Protein AF-A0A2T3N144-F1 (afdb_monomer_lite)

Organism: NCBI:txid266810

Secondary structure (DSSP, 8-state):
-HHHHHHHHHHHHHHHHHHHHHHHHHGGGS-HHHHHHHHHHHHHHHHHHHHHHHHHHHHH--STTHHHHHHHHHHHHHHHHHHHHHHHHHHHHHHH----HHHH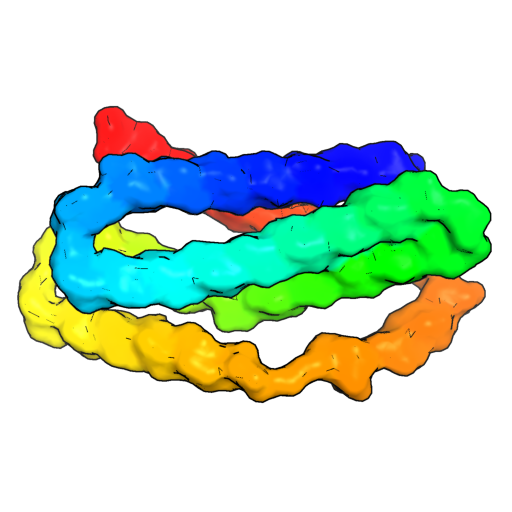HHHHHHHHHHHHHTTS--HHHHHHHHHHHHHHHHHHHHHHHHHHHHHHHHHHHHHHHHHHTT--

Sequence (168 aa):
MKDQLKEKIDLSREKIREVTNKIEDKSEEFSADTKKLWQQAKDRLSEINGKLGEASNHLASKKDDAALQAHLAAMEAHDKWQKISDSFDDFEKITHKKVREAKGELDHAALQSHLAKMNVEDFMEAKGNSIVHDFKVSQKKIENTTMASLKDMEDYFSKIAKKFSRDS

Radius of gyration: 17.42 Å; chains: 1; bounding box: 46×28×42 Å

Structure (mmCIF, N/CA/C/O backbone):
data_AF-A0A2T3N144-F1
#
_entry.id   AF-A0A2T3N144-F1
#
loop_
_atom_site.group_PDB
_atom_site.id
_atom_site.type_symbol
_atom_site.label_atom_id
_atom_site.label_alt_id
_atom_site.label_comp_id
_atom_site.label_asym_id
_atom_site.label_entity_id
_atom_site.label_seq_id
_atom_site.pdbx_PDB_ins_code
_atom_site.Cartn_x
_atom_site.Cartn_y
_atom_site.Cartn_z
_atom_site.occupancy
_atom_site.B_iso_or_equiv
_atom_site.auth_seq_id
_atom_site.auth_comp_id
_atom_site.auth_asym_id
_atom_site.auth_atom_id
_atom_site.pdbx_PDB_model_num
ATOM 1 N N . MET A 1 1 ? -6.409 4.894 21.321 1.00 67.56 1 MET A N 1
ATOM 2 C CA . MET A 1 1 ? -6.430 3.738 20.389 1.00 67.56 1 MET A CA 1
ATOM 3 C C . MET A 1 1 ? -6.872 4.140 18.992 1.00 67.56 1 MET A C 1
ATOM 5 O O . MET A 1 1 ? -6.065 3.988 18.089 1.00 67.56 1 MET A O 1
ATOM 9 N N . LYS A 1 2 ? -8.065 4.730 18.798 1.00 73.44 2 LYS A N 1
ATOM 10 C CA . LYS A 1 2 ? -8.428 5.340 17.501 1.00 73.44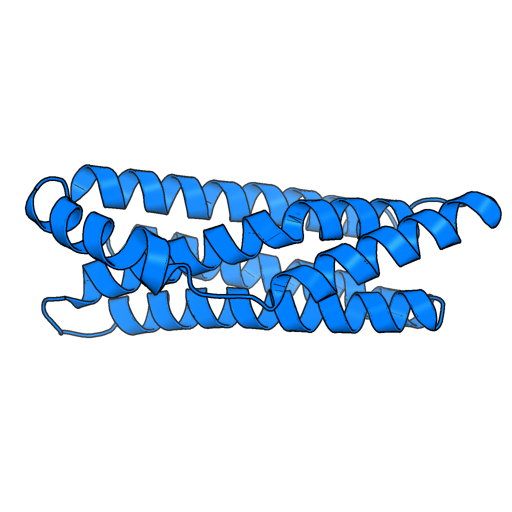 2 LYS A CA 1
ATOM 11 C C . LYS A 1 2 ? -7.377 6.346 17.018 1.00 73.44 2 LYS A C 1
ATOM 13 O O . LYS A 1 2 ? -6.996 6.295 15.857 1.00 73.44 2 LYS A O 1
ATOM 18 N N . ASP A 1 3 ? -6.846 7.164 17.927 1.00 81.19 3 ASP A N 1
ATOM 19 C CA . ASP A 1 3 ? -5.805 8.148 17.593 1.00 81.19 3 ASP A CA 1
ATOM 20 C C . ASP A 1 3 ? -4.479 7.496 17.187 1.00 81.19 3 ASP A C 1
ATOM 22 O O . ASP A 1 3 ? -3.865 7.930 16.225 1.00 81.19 3 ASP A O 1
ATOM 26 N N . GLN A 1 4 ? -4.082 6.402 17.845 1.00 82.19 4 GLN A N 1
ATOM 27 C CA . GLN A 1 4 ? -2.867 5.651 17.496 1.00 82.19 4 GLN A CA 1
ATOM 28 C C . GLN A 1 4 ? -3.000 4.949 16.141 1.00 82.19 4 GLN A C 1
ATOM 30 O O . GLN A 1 4 ? -2.065 4.949 15.347 1.00 82.19 4 GLN A O 1
ATOM 35 N N . LEU A 1 5 ? -4.165 4.357 15.862 1.00 81.69 5 LEU A N 1
ATOM 36 C CA . LEU A 1 5 ? -4.439 3.751 14.562 1.00 81.69 5 LEU A CA 1
ATOM 37 C C . LEU A 1 5 ? -4.441 4.816 13.461 1.00 81.69 5 LEU A C 1
ATOM 39 O O . LEU A 1 5 ? -3.831 4.617 12.416 1.00 81.69 5 LEU A O 1
ATOM 43 N N . LYS A 1 6 ? -5.085 5.961 13.716 1.00 87.25 6 LYS A N 1
ATOM 44 C CA . LYS A 1 6 ? -5.101 7.109 12.808 1.00 87.25 6 LYS A CA 1
ATOM 45 C C . LYS A 1 6 ? -3.687 7.617 12.528 1.00 87.25 6 LYS A C 1
ATOM 47 O O . LYS A 1 6 ? -3.325 7.754 11.369 1.00 87.25 6 LYS A O 1
ATOM 52 N N . GLU A 1 7 ? -2.882 7.818 13.566 1.00 88.75 7 GLU A N 1
ATOM 53 C CA . GLU A 1 7 ? -1.485 8.246 13.454 1.00 88.75 7 GLU A CA 1
ATOM 54 C C . GLU A 1 7 ? -0.665 7.269 12.601 1.00 88.75 7 GLU A C 1
ATOM 56 O O . GLU A 1 7 ? 0.033 7.688 11.682 1.00 88.75 7 GLU A O 1
ATOM 61 N N . LYS A 1 8 ? -0.796 5.956 12.833 1.00 85.81 8 LYS A N 1
ATOM 62 C CA . LYS A 1 8 ? -0.099 4.934 12.037 1.00 85.81 8 LYS A CA 1
ATOM 63 C C . LYS A 1 8 ? -0.560 4.874 10.584 1.00 85.81 8 LYS A C 1
ATOM 65 O O . LYS A 1 8 ? 0.270 4.685 9.693 1.00 85.81 8 LYS A O 1
ATOM 70 N N . ILE A 1 9 ? -1.856 5.046 10.338 1.00 87.19 9 ILE A N 1
ATOM 71 C CA . ILE A 1 9 ? -2.405 5.165 8.985 1.00 87.19 9 ILE A CA 1
ATOM 72 C C . ILE A 1 9 ? -1.808 6.395 8.298 1.00 87.19 9 ILE A C 1
ATOM 74 O O . ILE A 1 9 ? -1.260 6.273 7.205 1.00 87.19 9 ILE A O 1
ATOM 78 N N . ASP A 1 10 ? -1.872 7.561 8.937 1.00 89.12 10 ASP A N 1
ATOM 79 C CA . ASP A 1 10 ? -1.418 8.823 8.356 1.00 89.12 10 ASP A CA 1
ATOM 80 C C . ASP A 1 10 ? 0.097 8.793 8.079 1.00 89.12 10 ASP A C 1
ATOM 82 O O . ASP A 1 10 ? 0.520 9.156 6.979 1.00 89.12 10 ASP A O 1
ATOM 86 N N . LEU A 1 11 ? 0.892 8.236 8.998 1.00 88.12 11 LEU A N 1
ATOM 87 C CA . LEU A 1 11 ? 2.331 8.031 8.821 1.00 88.12 11 LEU A CA 1
ATOM 88 C C . LEU A 1 11 ? 2.648 7.073 7.664 1.00 88.12 11 LEU A C 1
ATOM 90 O O . LEU A 1 11 ? 3.512 7.362 6.838 1.00 88.12 11 LEU A O 1
ATOM 94 N N . SER A 1 12 ? 1.930 5.952 7.552 1.00 87.06 12 SER A N 1
ATOM 95 C CA . SER A 1 12 ? 2.118 5.004 6.441 1.00 87.06 12 SER A CA 1
ATOM 96 C C . SER A 1 12 ? 1.841 5.673 5.091 1.00 87.06 12 SER A C 1
ATOM 98 O O . SER A 1 12 ? 2.596 5.502 4.134 1.00 87.06 12 SER A O 1
ATOM 100 N N . ARG A 1 13 ? 0.790 6.499 5.018 1.00 91.69 13 ARG A N 1
ATOM 101 C CA . ARG A 1 13 ? 0.448 7.274 3.815 1.00 91.69 13 ARG A CA 1
ATOM 102 C C . ARG A 1 13 ? 1.499 8.322 3.482 1.00 91.69 13 ARG A C 1
ATOM 104 O O . ARG A 1 13 ? 1.818 8.515 2.312 1.00 91.69 13 ARG A O 1
ATOM 111 N N . GLU A 1 14 ? 2.015 9.022 4.486 1.00 90.31 14 GLU A N 1
ATOM 112 C CA . GLU A 1 14 ? 3.111 9.974 4.312 1.00 90.31 14 GLU A CA 1
ATOM 113 C C . GLU A 1 14 ? 4.346 9.281 3.731 1.00 90.31 14 GLU A C 1
ATOM 115 O O . GLU A 1 14 ? 4.896 9.750 2.737 1.00 90.31 14 GLU A O 1
ATOM 120 N N . LYS A 1 15 ? 4.718 8.112 4.263 1.00 86.56 15 LYS A N 1
ATOM 121 C CA . LYS A 1 15 ? 5.869 7.342 3.779 1.00 86.56 15 LYS A CA 1
ATOM 122 C C . LYS A 1 15 ? 5.695 6.830 2.350 1.00 86.56 15 LYS A C 1
ATOM 124 O O . LYS A 1 15 ? 6.644 6.906 1.572 1.00 86.56 15 LYS A O 1
ATOM 129 N N . ILE A 1 16 ? 4.494 6.388 1.969 1.00 88.12 16 ILE A N 1
ATOM 130 C CA . ILE A 1 16 ? 4.189 6.030 0.572 1.00 88.12 16 ILE A CA 1
ATOM 131 C C . ILE A 1 16 ? 4.401 7.235 -0.352 1.00 88.12 16 ILE A C 1
ATOM 133 O O . ILE A 1 16 ? 5.035 7.101 -1.399 1.00 88.12 16 ILE A O 1
ATOM 137 N N . ARG A 1 17 ? 3.907 8.421 0.032 1.00 90.50 17 ARG A N 1
ATOM 138 C CA . ARG A 1 17 ? 4.094 9.651 -0.758 1.00 90.50 17 ARG A CA 1
ATOM 139 C C . ARG A 1 17 ? 5.563 10.049 -0.847 1.00 90.50 17 ARG A C 1
ATOM 141 O O . ARG A 1 17 ? 6.023 10.386 -1.929 1.00 90.50 17 ARG A O 1
ATOM 148 N N . GLU A 1 18 ? 6.296 9.972 0.262 1.00 88.88 18 GLU A N 1
ATOM 149 C CA . GLU A 1 18 ? 7.730 10.268 0.308 1.00 88.88 18 GLU A CA 1
ATOM 150 C C . GLU A 1 18 ? 8.511 9.374 -0.665 1.00 88.88 18 GLU A C 1
ATOM 152 O O . GLU A 1 18 ? 9.288 9.880 -1.472 1.00 88.88 18 GLU A O 1
ATOM 157 N N . VAL A 1 19 ? 8.283 8.057 -0.628 1.00 85.12 19 VAL A N 1
ATOM 158 C CA . VAL A 1 19 ? 8.924 7.106 -1.551 1.00 85.12 19 VAL A CA 1
ATOM 159 C C . VAL A 1 19 ? 8.521 7.386 -2.998 1.00 85.12 19 VAL A C 1
ATOM 161 O O . VAL A 1 19 ? 9.387 7.418 -3.868 1.00 85.12 19 VAL A O 1
ATOM 164 N N . THR A 1 20 ? 7.232 7.630 -3.249 1.00 87.75 20 THR A N 1
ATOM 165 C CA . THR A 1 20 ? 6.724 7.910 -4.600 1.00 87.75 20 THR A CA 1
ATOM 166 C C . THR A 1 20 ? 7.391 9.141 -5.197 1.00 87.75 20 THR A C 1
ATOM 168 O O . THR A 1 20 ? 7.894 9.072 -6.312 1.00 87.75 20 THR A O 1
ATOM 171 N N . ASN A 1 21 ? 7.459 10.237 -4.442 1.00 87.69 21 ASN A N 1
ATOM 172 C CA . ASN A 1 21 ? 8.079 11.474 -4.908 1.00 87.69 21 ASN A CA 1
ATOM 173 C C . ASN A 1 21 ? 9.579 11.286 -5.163 1.00 87.69 21 ASN A C 1
ATOM 175 O O . ASN A 1 21 ? 10.061 11.661 -6.221 1.00 87.69 21 ASN A O 1
ATOM 179 N N . LYS A 1 22 ? 10.306 10.618 -4.255 1.00 85.25 22 LYS A N 1
ATOM 180 C CA . LYS A 1 22 ? 11.749 10.375 -4.431 1.00 85.25 22 LYS A CA 1
ATOM 181 C C . LYS A 1 22 ? 12.081 9.551 -5.672 1.00 85.25 22 LYS A C 1
ATOM 183 O O . LYS A 1 22 ? 13.138 9.749 -6.265 1.00 85.25 22 LYS A O 1
ATOM 188 N N . ILE A 1 23 ? 11.232 8.588 -6.024 1.00 84.75 23 ILE A N 1
ATOM 189 C CA . ILE A 1 23 ? 11.423 7.789 -7.238 1.00 84.75 23 ILE A CA 1
ATOM 190 C C . ILE A 1 23 ? 11.017 8.601 -8.471 1.00 84.75 23 ILE A C 1
ATOM 192 O O . ILE A 1 23 ? 11.717 8.540 -9.477 1.00 84.75 23 ILE A O 1
ATOM 196 N N . GLU A 1 24 ? 9.944 9.394 -8.388 1.00 86.38 24 GLU A N 1
ATOM 197 C CA . GLU A 1 24 ? 9.517 10.292 -9.467 1.00 86.38 24 GLU A CA 1
ATOM 198 C C . GLU A 1 24 ? 10.607 11.310 -9.827 1.00 86.38 24 GLU A C 1
ATOM 200 O O . GLU A 1 24 ? 10.901 11.483 -11.007 1.00 86.38 24 GLU A O 1
ATOM 205 N N . ASP A 1 25 ? 11.268 11.900 -8.828 1.00 85.19 25 ASP A N 1
ATOM 206 C CA . ASP A 1 25 ? 12.361 12.862 -9.020 1.00 85.19 25 ASP A CA 1
ATOM 207 C C . ASP A 1 25 ? 13.534 12.257 -9.812 1.00 85.19 25 ASP A C 1
ATOM 209 O O . ASP A 1 25 ? 14.216 12.956 -10.555 1.00 85.19 25 ASP A O 1
ATOM 213 N N . LYS A 1 26 ? 13.758 10.942 -9.687 1.00 80.44 26 LYS A N 1
ATOM 214 C CA . LYS A 1 26 ? 14.789 10.200 -10.436 1.00 80.44 26 LYS A CA 1
ATOM 215 C C . LYS A 1 26 ? 14.248 9.536 -11.702 1.00 80.44 26 LYS A C 1
ATOM 217 O O . LYS A 1 26 ? 15.012 8.963 -12.478 1.00 80.44 26 LYS A O 1
ATOM 222 N N . SER A 1 27 ? 12.936 9.598 -11.927 1.00 82.19 27 SER A N 1
ATOM 223 C CA . SER A 1 27 ? 12.283 8.845 -12.996 1.00 82.19 27 SER A CA 1
ATOM 224 C C . SER A 1 27 ? 12.655 9.345 -14.384 1.00 82.19 27 SER A C 1
ATOM 226 O O . SER A 1 27 ? 12.575 8.581 -15.342 1.00 82.19 27 SER A O 1
ATOM 228 N N . GLU A 1 28 ? 13.113 10.590 -14.516 1.00 79.69 28 GLU A N 1
ATOM 229 C CA . GLU A 1 28 ? 13.563 11.146 -15.793 1.00 79.69 28 GLU A CA 1
ATOM 230 C C . GLU A 1 28 ? 14.756 10.373 -16.374 1.00 79.69 28 GLU A C 1
ATOM 232 O O . GLU A 1 28 ? 14.793 10.144 -17.588 1.00 79.69 28 GLU A O 1
ATOM 237 N N . GLU A 1 29 ? 15.650 9.885 -15.509 1.00 81.31 29 GLU A N 1
ATOM 238 C CA . GLU A 1 29 ? 16.856 9.118 -15.854 1.00 81.31 29 GLU A CA 1
ATOM 239 C C . GLU A 1 29 ? 16.559 7.655 -16.222 1.00 81.31 29 GLU A C 1
ATOM 241 O O . GLU A 1 29 ? 17.424 6.937 -16.728 1.00 81.31 29 GLU A O 1
ATOM 246 N N . PHE A 1 30 ? 15.333 7.188 -15.983 1.00 82.50 30 PHE A N 1
ATOM 247 C CA . PHE A 1 30 ? 14.951 5.806 -16.239 1.00 82.50 30 PHE A CA 1
ATOM 248 C C . PHE A 1 30 ? 14.793 5.513 -17.735 1.00 82.50 30 PHE A C 1
ATOM 250 O O . PHE A 1 30 ? 14.323 6.342 -18.526 1.00 82.50 30 PHE A O 1
ATOM 257 N N . SER A 1 31 ? 15.110 4.269 -18.107 1.00 83.62 31 SER A N 1
ATOM 258 C CA . SER A 1 31 ? 14.778 3.724 -19.426 1.00 83.62 31 SER A CA 1
ATOM 259 C C . SER A 1 31 ? 13.259 3.743 -19.657 1.00 83.62 31 SER A C 1
ATOM 261 O O . SER A 1 31 ? 12.476 3.770 -18.704 1.00 83.62 31 SER A O 1
ATOM 263 N N . ALA A 1 32 ? 12.813 3.700 -20.915 1.00 80.88 32 ALA A N 1
ATOM 264 C CA . ALA A 1 32 ? 11.383 3.675 -21.238 1.00 80.88 32 ALA A CA 1
ATOM 265 C C . ALA A 1 32 ? 10.646 2.498 -20.567 1.00 80.88 32 ALA A C 1
ATOM 267 O O . ALA A 1 32 ? 9.544 2.671 -20.040 1.00 80.88 32 ALA A O 1
ATOM 268 N N . ASP A 1 33 ? 11.281 1.327 -20.513 1.00 76.31 33 ASP A N 1
ATOM 269 C CA . ASP A 1 33 ? 10.712 0.143 -19.871 1.00 76.31 33 ASP A CA 1
ATOM 270 C C . ASP A 1 33 ? 10.654 0.300 -18.349 1.00 76.31 33 ASP A C 1
ATOM 272 O O . ASP A 1 33 ? 9.646 -0.029 -17.725 1.00 76.31 33 ASP A O 1
ATOM 276 N N . THR A 1 34 ? 11.691 0.886 -17.743 1.00 79.81 34 THR A N 1
ATOM 277 C CA . THR A 1 34 ? 11.717 1.166 -16.300 1.00 79.81 34 THR A CA 1
ATOM 278 C C . THR A 1 34 ? 10.676 2.227 -15.925 1.00 79.81 34 THR A C 1
ATOM 280 O O . THR A 1 34 ? 10.015 2.085 -14.900 1.00 79.81 34 THR A O 1
ATOM 283 N N . LYS A 1 35 ? 10.442 3.242 -16.772 1.00 83.94 35 LYS A N 1
ATOM 284 C CA . LYS A 1 35 ? 9.357 4.231 -16.597 1.00 83.94 35 LYS A CA 1
ATOM 285 C C . LYS A 1 35 ? 7.980 3.575 -16.620 1.00 83.94 35 LYS A C 1
ATOM 287 O O . LYS A 1 35 ? 7.127 3.899 -15.799 1.00 83.94 35 LYS A O 1
ATOM 292 N N . LYS A 1 36 ? 7.760 2.621 -17.528 1.00 82.75 36 LYS A N 1
ATOM 293 C CA . LYS A 1 36 ? 6.501 1.868 -17.604 1.00 82.75 36 LYS A CA 1
ATOM 294 C C . LYS A 1 36 ? 6.278 0.999 -16.363 1.00 82.75 36 LYS A C 1
ATOM 296 O O . LYS A 1 36 ? 5.172 0.985 -15.827 1.00 82.75 36 LYS A O 1
ATOM 301 N N . LEU A 1 37 ? 7.319 0.313 -15.894 1.00 80.00 37 LEU A N 1
ATOM 302 C CA . LEU A 1 37 ? 7.281 -0.460 -14.649 1.00 80.00 37 LEU A CA 1
ATOM 303 C C . LEU A 1 37 ? 7.019 0.437 -13.439 1.00 80.00 37 LEU A C 1
ATOM 305 O O . LEU A 1 37 ? 6.191 0.105 -12.592 1.00 80.00 37 LEU A O 1
ATOM 309 N N . TRP A 1 38 ? 7.668 1.601 -13.395 1.00 86.19 38 TRP A N 1
ATOM 310 C CA . TRP A 1 38 ? 7.436 2.596 -12.359 1.00 86.19 38 TRP A CA 1
ATOM 311 C C . TRP A 1 38 ? 5.984 3.070 -12.345 1.00 86.19 38 TRP A C 1
ATOM 313 O O . TRP A 1 38 ? 5.362 3.079 -11.288 1.00 86.19 38 TRP A O 1
ATOM 323 N N . GLN A 1 39 ? 5.405 3.384 -13.507 1.00 86.06 39 GLN A N 1
ATOM 324 C CA . GLN A 1 39 ? 4.007 3.800 -13.589 1.00 86.06 39 GLN A CA 1
ATOM 325 C C . GLN A 1 39 ? 3.058 2.720 -13.046 1.00 86.06 39 GLN A C 1
ATOM 327 O O . GLN A 1 39 ? 2.158 3.028 -12.270 1.00 86.06 39 GLN A O 1
ATOM 332 N N . GLN A 1 40 ? 3.304 1.448 -13.372 1.00 83.12 40 GLN A N 1
ATOM 333 C CA . GLN A 1 40 ? 2.524 0.333 -12.825 1.00 83.12 40 GLN A CA 1
ATOM 334 C C . GLN A 1 40 ? 2.673 0.218 -11.303 1.00 83.12 40 GLN A C 1
ATOM 336 O O . GLN A 1 40 ? 1.680 0.044 -10.598 1.00 83.12 40 GLN A O 1
ATOM 341 N N . ALA A 1 41 ? 3.893 0.338 -10.777 1.00 84.12 41 ALA A N 1
ATOM 342 C CA . ALA A 1 41 ? 4.143 0.312 -9.338 1.00 84.12 41 ALA A CA 1
ATOM 343 C C . ALA A 1 41 ? 3.473 1.499 -8.618 1.00 84.12 41 ALA A C 1
ATOM 345 O O . ALA A 1 41 ? 2.863 1.323 -7.562 1.00 84.12 41 ALA A O 1
ATOM 346 N N . LYS A 1 42 ? 3.525 2.694 -9.215 1.00 87.12 42 LYS A N 1
ATOM 347 C CA . LYS A 1 42 ? 2.886 3.924 -8.729 1.00 87.12 42 LYS A CA 1
ATOM 348 C C . LYS A 1 42 ? 1.370 3.783 -8.644 1.00 87.12 42 LYS A C 1
ATOM 350 O O . LYS A 1 42 ? 0.787 4.162 -7.627 1.00 87.12 42 LYS A O 1
ATOM 355 N N . ASP A 1 43 ? 0.739 3.185 -9.651 1.00 87.31 43 ASP A N 1
ATOM 356 C CA . ASP A 1 43 ? -0.701 2.918 -9.635 1.00 87.31 43 ASP A CA 1
ATOM 357 C C . ASP A 1 43 ? -1.076 2.003 -8.452 1.00 87.31 43 ASP A C 1
ATOM 359 O O . ASP A 1 43 ? -2.018 2.294 -7.712 1.00 87.31 43 ASP A O 1
ATOM 363 N N . ARG A 1 44 ? -0.276 0.962 -8.173 1.00 84.31 44 ARG A N 1
ATOM 364 C CA . ARG A 1 44 ? -0.491 0.079 -7.007 1.00 84.31 44 ARG A CA 1
ATOM 365 C C . ARG A 1 44 ? -0.274 0.779 -5.670 1.00 84.31 44 ARG A C 1
ATOM 367 O O . ARG A 1 44 ? -1.060 0.589 -4.743 1.00 84.31 44 ARG A O 1
ATOM 374 N N . LEU A 1 45 ? 0.766 1.603 -5.555 1.00 86.19 45 LEU A N 1
ATOM 375 C CA . LEU A 1 45 ? 0.986 2.420 -4.360 1.00 86.19 45 LEU A CA 1
ATOM 376 C C . LEU A 1 45 ? -0.176 3.392 -4.118 1.00 86.19 45 LEU A C 1
ATOM 378 O O . LEU A 1 45 ? -0.566 3.613 -2.969 1.00 86.19 45 LEU A O 1
ATOM 382 N N . SER A 1 46 ? -0.762 3.933 -5.188 1.00 89.00 46 SER A N 1
ATOM 383 C CA . SER A 1 46 ? -1.960 4.769 -5.115 1.00 89.00 46 SER A CA 1
ATOM 384 C C . SER A 1 46 ? -3.162 3.990 -4.573 1.00 89.00 46 SER A C 1
ATOM 386 O O . SER A 1 46 ? -3.835 4.483 -3.668 1.00 89.00 46 SER A O 1
ATOM 388 N N . GLU A 1 47 ? -3.389 2.750 -5.027 1.00 88.06 47 GLU A N 1
ATOM 389 C CA . GLU A 1 47 ? -4.446 1.880 -4.483 1.00 88.06 47 GLU A CA 1
ATOM 390 C C . GLU A 1 47 ? -4.280 1.642 -2.972 1.00 88.06 47 GLU A C 1
ATOM 392 O O . GLU A 1 47 ? -5.231 1.796 -2.203 1.00 88.06 47 GLU A O 1
ATOM 397 N N . ILE A 1 48 ? -3.064 1.308 -2.528 1.00 88.00 48 ILE A N 1
ATOM 398 C CA . ILE A 1 48 ? -2.746 1.086 -1.108 1.00 88.00 48 ILE A CA 1
ATOM 399 C C . ILE A 1 48 ? -2.999 2.364 -0.300 1.00 88.00 48 ILE A C 1
ATOM 401 O O . ILE A 1 48 ? -3.645 2.333 0.750 1.00 88.00 48 ILE A O 1
ATOM 405 N N . ASN A 1 49 ? -2.535 3.511 -0.799 1.00 88.94 49 ASN A N 1
ATOM 406 C CA . ASN A 1 49 ? -2.769 4.807 -0.165 1.00 88.94 49 ASN A CA 1
ATOM 407 C C . ASN A 1 49 ? -4.263 5.189 -0.142 1.00 88.94 49 ASN A C 1
ATOM 409 O O . ASN A 1 49 ? -4.715 5.859 0.793 1.00 88.94 49 ASN A O 1
ATOM 413 N N . GLY A 1 50 ? -5.031 4.755 -1.144 1.00 89.38 50 GLY A N 1
ATOM 414 C CA . GLY A 1 50 ? -6.488 4.857 -1.196 1.00 89.38 50 GLY A CA 1
ATOM 415 C C . GLY A 1 50 ? -7.149 4.076 -0.064 1.00 89.38 50 GLY A C 1
ATOM 416 O O . GLY A 1 50 ? -7.925 4.654 0.695 1.00 89.38 50 GLY A O 1
ATOM 417 N N . LYS A 1 51 ? -6.750 2.816 0.142 1.00 89.50 51 LYS A N 1
ATOM 418 C CA . LYS A 1 51 ? -7.251 1.958 1.230 1.00 89.50 51 LYS A CA 1
ATOM 419 C C . LYS A 1 51 ? -6.909 2.473 2.623 1.00 89.50 51 LYS A C 1
ATOM 421 O O . LYS A 1 51 ? -7.762 2.512 3.507 1.00 89.50 51 LYS A O 1
ATOM 426 N N . LEU A 1 52 ? -5.699 2.992 2.811 1.00 87.69 52 LEU A N 1
ATOM 427 C CA . LEU A 1 52 ? -5.348 3.712 4.039 1.00 87.69 52 LEU A CA 1
ATOM 428 C C . LEU A 1 52 ? -6.193 4.989 4.220 1.00 87.69 52 LEU A C 1
ATOM 430 O O . LEU A 1 52 ? -6.525 5.375 5.340 1.00 87.69 52 LEU A O 1
ATOM 434 N N . GLY A 1 53 ? -6.584 5.648 3.127 1.00 90.44 53 GLY A N 1
ATOM 435 C CA . GLY A 1 53 ? -7.520 6.770 3.160 1.00 90.44 53 GLY A CA 1
ATOM 436 C C . GLY A 1 53 ? -8.936 6.380 3.563 1.00 90.44 53 GLY A C 1
ATOM 437 O O . GLY A 1 53 ? -9.517 7.051 4.416 1.00 90.44 53 GLY A O 1
ATOM 438 N N . GLU A 1 54 ? -9.455 5.277 3.026 1.00 89.44 54 GLU A N 1
ATOM 439 C CA . GLU A 1 54 ? -10.716 4.671 3.466 1.00 89.44 54 GLU A CA 1
ATOM 440 C C . GLU A 1 54 ? -10.667 4.370 4.968 1.00 89.44 54 GLU A C 1
ATOM 442 O O . GLU A 1 54 ? -11.571 4.767 5.702 1.00 89.44 54 GLU A O 1
ATOM 447 N N . ALA A 1 55 ? -9.568 3.786 5.457 1.00 87.38 55 ALA A N 1
ATOM 448 C CA . ALA A 1 55 ? -9.388 3.500 6.877 1.00 87.38 55 ALA A CA 1
ATOM 449 C C . ALA A 1 55 ? -9.457 4.765 7.758 1.00 87.38 55 ALA A C 1
ATOM 451 O O . ALA A 1 55 ? -10.163 4.787 8.770 1.00 87.38 55 ALA A O 1
ATOM 452 N N . SER A 1 56 ? -8.785 5.850 7.351 1.00 88.12 56 SER A N 1
ATOM 453 C CA . SER A 1 56 ? -8.827 7.138 8.067 1.00 88.12 56 SER A CA 1
ATOM 454 C C . SER A 1 56 ? -10.231 7.767 8.038 1.00 88.12 56 SER A C 1
ATOM 456 O O . SER A 1 56 ? -10.703 8.290 9.052 1.00 88.12 56 SER A O 1
ATOM 458 N N . ASN A 1 57 ? -10.942 7.655 6.910 1.00 88.38 57 ASN A N 1
ATOM 459 C CA . ASN A 1 57 ? -12.321 8.134 6.764 1.00 88.38 57 ASN A CA 1
ATOM 460 C C . ASN A 1 57 ? -13.299 7.345 7.642 1.00 88.38 57 ASN A C 1
ATOM 462 O O . ASN A 1 57 ? -14.175 7.935 8.279 1.00 88.38 57 ASN A O 1
ATOM 466 N N . HIS A 1 58 ? -13.137 6.022 7.719 1.00 87.44 58 HIS A N 1
ATOM 467 C CA . HIS A 1 58 ? -13.926 5.185 8.612 1.00 87.44 58 HIS A CA 1
ATOM 468 C C . HIS A 1 58 ? -13.708 5.584 10.071 1.00 87.44 58 HIS A C 1
ATOM 470 O O . HIS A 1 58 ? -14.694 5.773 10.775 1.00 87.44 58 HIS A O 1
ATOM 476 N N . LEU A 1 59 ? -12.469 5.851 10.506 1.00 85.19 59 LEU A N 1
ATOM 477 C CA . LEU A 1 59 ? -12.196 6.328 11.872 1.00 85.19 59 LEU A CA 1
ATOM 478 C C . LEU A 1 59 ? -12.836 7.676 12.204 1.00 85.19 59 LEU A C 1
ATOM 480 O O . LEU A 1 59 ? -13.207 7.897 13.358 1.00 85.19 59 LEU A O 1
ATOM 484 N N . ALA A 1 60 ? -12.965 8.562 11.216 1.00 83.75 60 ALA A N 1
ATOM 485 C CA . ALA A 1 60 ? -13.635 9.850 11.371 1.00 83.75 60 ALA A CA 1
ATOM 486 C C . ALA A 1 60 ? -15.173 9.728 11.421 1.00 83.75 60 ALA A C 1
ATOM 488 O O . ALA A 1 60 ? -15.859 10.668 11.828 1.00 83.75 60 ALA A O 1
ATOM 489 N N . SER A 1 61 ? -15.730 8.582 11.019 1.00 82.88 61 SER A N 1
ATOM 490 C CA . SER A 1 61 ? -17.168 8.328 11.039 1.00 82.88 61 SER A CA 1
ATOM 491 C C . SER A 1 61 ? -17.680 8.012 12.448 1.00 82.88 61 SER A C 1
ATOM 493 O O . SER A 1 61 ? -17.012 7.359 13.249 1.00 82.88 61 SER A O 1
ATOM 495 N N . LYS A 1 62 ? -18.919 8.427 12.741 1.00 74.38 62 LYS A N 1
ATOM 496 C CA . LYS A 1 62 ? -19.628 8.108 13.995 1.00 74.38 62 LYS A CA 1
ATOM 497 C C . LYS A 1 62 ? -20.412 6.788 13.943 1.00 74.38 62 LYS A C 1
ATOM 499 O O . LYS A 1 62 ? -21.172 6.515 14.862 1.00 74.38 62 LYS A O 1
ATOM 504 N N . LYS A 1 63 ? -20.283 6.005 12.868 1.00 76.12 63 LYS A N 1
ATOM 505 C CA . LYS A 1 63 ? -20.969 4.710 12.731 1.00 76.12 63 LYS A CA 1
ATOM 506 C C . LYS A 1 63 ? -20.422 3.698 13.741 1.00 76.12 63 LYS A C 1
ATOM 508 O O . LYS A 1 63 ? -19.224 3.700 14.010 1.00 76.12 63 LYS A O 1
ATOM 513 N N . ASP A 1 64 ? -21.271 2.798 14.224 1.00 68.75 64 ASP A N 1
ATOM 514 C CA . ASP A 1 64 ? -20.875 1.782 15.211 1.00 68.75 64 ASP A CA 1
ATOM 515 C C . ASP A 1 64 ? -19.784 0.839 14.670 1.00 68.75 64 ASP A C 1
ATOM 517 O O . ASP A 1 64 ? -18.827 0.518 15.373 1.00 68.75 64 ASP A O 1
ATOM 521 N N . ASP A 1 65 ? -19.831 0.524 13.373 1.00 76.88 65 ASP A N 1
ATOM 522 C CA . ASP A 1 65 ? -18.842 -0.343 12.717 1.00 76.88 65 ASP A CA 1
ATOM 523 C C . ASP A 1 65 ? -17.604 0.411 12.194 1.00 76.88 65 ASP A C 1
ATOM 525 O O . ASP A 1 65 ? -16.730 -0.182 11.563 1.00 76.88 65 ASP A O 1
ATOM 529 N N . ALA A 1 66 ? -17.495 1.720 12.448 1.00 82.38 66 ALA A N 1
ATOM 530 C CA . ALA A 1 66 ? -16.409 2.575 11.958 1.00 82.38 66 ALA A CA 1
ATOM 531 C C . ALA A 1 66 ? -15.011 2.034 12.293 1.00 82.38 66 ALA A C 1
ATOM 533 O O . ALA A 1 66 ? -14.108 2.069 11.459 1.00 82.38 66 ALA A O 1
ATOM 534 N N . ALA A 1 67 ? -14.832 1.518 13.511 1.00 81.12 67 ALA A N 1
ATOM 535 C CA . ALA A 1 67 ? -13.554 0.959 13.939 1.00 81.12 67 ALA A CA 1
ATOM 536 C C . ALA A 1 67 ? -13.211 -0.320 13.161 1.00 81.12 67 ALA A C 1
ATOM 538 O O . ALA A 1 67 ? -12.100 -0.447 12.655 1.00 81.12 67 ALA A O 1
ATOM 539 N N . LEU A 1 68 ? -14.172 -1.235 13.006 1.00 83.38 68 LEU A N 1
ATOM 540 C CA . LEU A 1 68 ? -13.983 -2.469 12.243 1.00 83.38 68 LEU A CA 1
ATOM 541 C C . LEU A 1 68 ? -13.666 -2.172 10.774 1.00 83.38 68 LEU A C 1
ATOM 543 O O . LEU A 1 68 ? -12.710 -2.715 10.232 1.00 83.38 68 LEU A O 1
ATOM 547 N N . GLN A 1 69 ? -14.422 -1.272 10.148 1.00 84.44 69 GLN A N 1
ATOM 548 C CA . GLN A 1 69 ? -14.194 -0.880 8.756 1.00 84.44 69 GLN A CA 1
ATOM 549 C C . GLN A 1 69 ? -12.813 -0.239 8.564 1.00 84.44 69 GLN A C 1
ATOM 551 O O . GLN A 1 69 ? -12.138 -0.506 7.574 1.00 84.44 69 GLN A O 1
ATOM 556 N N . ALA A 1 70 ? -12.343 0.535 9.546 1.00 86.75 70 ALA A N 1
ATOM 557 C CA . ALA A 1 70 ? -10.991 1.073 9.518 1.00 86.75 70 ALA A CA 1
ATOM 558 C C . ALA A 1 70 ? -9.911 -0.011 9.605 1.00 86.75 70 ALA A C 1
ATOM 560 O O . ALA A 1 70 ? -8.943 0.025 8.847 1.00 86.75 70 ALA A O 1
ATOM 561 N N . HIS A 1 71 ? -10.084 -0.988 10.497 1.00 85.06 71 HIS A N 1
ATOM 562 C CA . HIS A 1 71 ? -9.172 -2.126 10.606 1.00 85.06 71 HIS A CA 1
ATOM 563 C C . HIS A 1 71 ? -9.149 -2.964 9.324 1.00 85.06 71 HIS A C 1
ATOM 565 O O . HIS A 1 71 ? -8.072 -3.289 8.833 1.00 85.06 71 HIS A O 1
ATOM 571 N N . LEU A 1 72 ? -10.316 -3.255 8.744 1.00 84.69 72 LEU A N 1
ATOM 572 C CA . LEU A 1 72 ? -10.433 -3.999 7.489 1.00 84.69 72 LEU A CA 1
ATOM 573 C C . LEU A 1 72 ? -9.718 -3.287 6.340 1.00 84.69 72 LEU A C 1
ATOM 575 O O . LEU A 1 72 ? -8.903 -3.905 5.662 1.00 84.69 72 LEU A O 1
ATOM 579 N N . ALA A 1 73 ? -9.957 -1.987 6.172 1.00 86.50 73 ALA A N 1
ATOM 580 C CA . ALA A 1 73 ? -9.315 -1.201 5.125 1.00 86.50 73 ALA A CA 1
ATOM 581 C C . ALA A 1 73 ? -7.787 -1.104 5.319 1.00 86.50 73 ALA A C 1
ATOM 583 O O . ALA A 1 73 ? -7.031 -1.201 4.352 1.00 86.50 73 ALA A O 1
ATOM 584 N N . ALA A 1 74 ? -7.306 -0.979 6.562 1.00 85.50 74 ALA A N 1
ATOM 585 C CA . ALA A 1 74 ? -5.873 -0.990 6.861 1.00 85.50 74 ALA A CA 1
ATOM 586 C C . ALA A 1 74 ? -5.225 -2.363 6.595 1.00 85.50 74 ALA A C 1
ATOM 588 O O . ALA A 1 74 ? -4.120 -2.434 6.058 1.00 85.50 74 ALA A O 1
ATOM 589 N N . MET A 1 75 ? -5.909 -3.459 6.927 1.00 84.19 75 MET A N 1
ATOM 590 C CA . MET A 1 75 ? -5.431 -4.811 6.627 1.00 84.19 75 MET A CA 1
ATOM 591 C C . MET A 1 75 ? -5.448 -5.111 5.125 1.00 84.19 75 MET A C 1
ATOM 593 O O . MET A 1 75 ? -4.523 -5.746 4.627 1.00 84.19 75 MET A O 1
ATOM 597 N N . GLU A 1 76 ? -6.451 -4.625 4.395 1.00 83.94 76 GLU A N 1
ATOM 598 C CA . GLU A 1 76 ? -6.503 -4.737 2.936 1.00 83.94 76 GLU A CA 1
ATOM 599 C C . GLU A 1 76 ? -5.343 -3.969 2.284 1.00 83.94 76 GLU A C 1
ATOM 601 O O . GLU A 1 76 ? -4.698 -4.480 1.367 1.00 83.94 76 GLU A O 1
ATOM 606 N N . ALA A 1 77 ? -5.022 -2.774 2.791 1.00 86.00 77 ALA A N 1
ATOM 607 C CA . ALA A 1 77 ? -3.850 -2.020 2.354 1.00 86.00 77 ALA A CA 1
ATOM 608 C C . ALA A 1 77 ? -2.549 -2.810 2.574 1.00 86.00 77 ALA A C 1
ATOM 610 O O . ALA A 1 77 ? -1.703 -2.857 1.681 1.00 86.00 77 ALA A O 1
ATOM 611 N N . HIS A 1 78 ? -2.408 -3.466 3.729 1.00 85.06 78 HIS A N 1
ATOM 612 C CA . HIS A 1 78 ? -1.255 -4.316 4.021 1.00 85.06 78 HIS A CA 1
ATOM 613 C C . HIS A 1 78 ? -1.179 -5.553 3.117 1.00 85.06 78 HIS A C 1
ATOM 615 O O . HIS A 1 78 ? -0.102 -5.884 2.636 1.00 85.06 78 HIS A O 1
ATOM 621 N N . ASP A 1 79 ? -2.294 -6.232 2.844 1.00 83.31 79 ASP A N 1
ATOM 622 C CA . ASP A 1 79 ? -2.311 -7.392 1.941 1.00 83.31 79 ASP A CA 1
ATOM 623 C C . ASP A 1 79 ? -1.919 -6.998 0.511 1.00 83.31 79 ASP A C 1
ATOM 625 O O . ASP A 1 79 ? -1.069 -7.638 -0.108 1.00 83.31 79 ASP A O 1
ATOM 629 N N . LYS A 1 80 ? -2.472 -5.884 0.013 1.00 82.94 80 LYS A N 1
ATOM 630 C CA . LYS A 1 80 ? -2.070 -5.298 -1.273 1.00 82.94 80 LYS A CA 1
ATOM 631 C C . LYS A 1 80 ? -0.585 -4.937 -1.287 1.00 82.94 80 LYS A C 1
ATOM 633 O O . LYS A 1 80 ? 0.080 -5.174 -2.290 1.00 82.94 80 LYS A O 1
ATOM 638 N N . TRP A 1 81 ? -0.066 -4.405 -0.182 1.00 82.94 81 TRP A N 1
ATOM 639 C CA . TRP A 1 81 ? 1.352 -4.101 -0.026 1.00 82.94 81 TRP A CA 1
ATOM 640 C C . TRP A 1 81 ? 2.236 -5.356 -0.094 1.00 82.94 81 TRP A C 1
ATOM 642 O O . TRP A 1 81 ? 3.162 -5.399 -0.897 1.00 82.94 81 TRP A O 1
ATOM 652 N N . GLN A 1 82 ? 1.929 -6.396 0.684 1.00 82.06 82 GLN A N 1
ATOM 653 C CA . GLN A 1 82 ? 2.691 -7.655 0.699 1.00 82.06 82 GLN A CA 1
ATOM 654 C C . GLN A 1 82 ? 2.757 -8.312 -0.684 1.00 82.06 82 GLN A C 1
ATOM 656 O O . GLN A 1 82 ? 3.758 -8.917 -1.046 1.00 82.06 82 GLN A O 1
ATOM 661 N N . LYS A 1 83 ? 1.703 -8.166 -1.490 1.00 79.75 83 LYS A N 1
ATOM 662 C CA . LYS A 1 83 ? 1.686 -8.693 -2.858 1.00 79.75 83 LYS A CA 1
ATOM 663 C C . LYS A 1 83 ? 2.593 -7.915 -3.826 1.00 79.75 83 LYS A C 1
ATOM 665 O O . LYS A 1 83 ? 2.994 -8.482 -4.838 1.00 79.75 83 LYS A O 1
ATOM 670 N N . ILE A 1 84 ? 2.934 -6.653 -3.537 1.00 77.00 84 ILE A N 1
ATOM 671 C CA . ILE A 1 84 ? 3.847 -5.847 -4.373 1.00 77.00 84 ILE A CA 1
ATOM 672 C C . ILE A 1 84 ? 5.241 -5.650 -3.779 1.00 77.00 84 ILE A C 1
ATOM 674 O O . ILE A 1 84 ? 6.108 -5.152 -4.492 1.00 77.00 84 ILE A O 1
ATOM 678 N N . SER A 1 85 ? 5.490 -6.002 -2.516 1.00 80.12 85 SER A N 1
ATOM 679 C CA . SER A 1 85 ? 6.772 -5.713 -1.858 1.00 80.12 85 SER A CA 1
ATOM 680 C C . SER A 1 85 ? 7.953 -6.358 -2.578 1.00 80.12 85 SER A C 1
ATOM 682 O O . SER A 1 85 ? 8.961 -5.701 -2.815 1.00 80.12 85 SER A O 1
ATOM 684 N N . ASP A 1 86 ? 7.793 -7.603 -3.026 1.00 74.62 86 ASP A N 1
ATOM 685 C CA . ASP A 1 86 ? 8.833 -8.325 -3.770 1.00 74.62 86 ASP A CA 1
ATOM 686 C C . ASP A 1 86 ? 9.110 -7.666 -5.127 1.00 74.62 86 ASP A C 1
ATOM 688 O O . ASP A 1 86 ? 10.255 -7.523 -5.549 1.00 74.62 86 ASP A O 1
ATOM 692 N N . SER A 1 87 ? 8.047 -7.194 -5.786 1.00 74.62 87 SER A N 1
ATOM 693 C CA . SER A 1 87 ? 8.148 -6.423 -7.028 1.00 74.62 87 SER A CA 1
ATOM 694 C C . SER A 1 87 ? 8.909 -5.111 -6.808 1.00 74.62 87 SER A C 1
ATOM 696 O O . SER A 1 87 ? 9.699 -4.680 -7.644 1.00 74.62 87 SER A O 1
ATOM 698 N N . PHE A 1 88 ? 8.708 -4.474 -5.659 1.00 75.75 88 PHE A N 1
ATOM 699 C CA . PHE A 1 88 ? 9.374 -3.227 -5.312 1.00 75.75 88 PHE A CA 1
ATOM 700 C C . PHE A 1 88 ? 10.855 -3.433 -4.948 1.00 75.75 88 PHE A C 1
ATOM 702 O O . PHE A 1 88 ? 11.696 -2.620 -5.332 1.00 75.75 88 PHE A O 1
ATOM 709 N N . ASP A 1 89 ? 11.191 -4.547 -4.295 1.00 75.25 89 ASP A N 1
ATOM 710 C CA . ASP A 1 89 ? 12.577 -4.969 -4.057 1.00 75.25 89 ASP A CA 1
ATOM 711 C C . ASP A 1 89 ? 13.313 -5.276 -5.374 1.00 75.25 89 ASP A C 1
ATOM 713 O O . ASP A 1 89 ? 14.505 -4.989 -5.512 1.00 75.25 89 ASP A O 1
ATOM 717 N N . ASP A 1 90 ? 12.627 -5.858 -6.360 1.00 72.69 90 ASP A N 1
ATOM 718 C CA . ASP A 1 90 ? 13.191 -6.107 -7.690 1.00 72.69 90 ASP A CA 1
ATOM 719 C C . ASP A 1 90 ? 13.335 -4.816 -8.505 1.00 72.69 90 ASP A C 1
ATOM 721 O O . ASP A 1 90 ? 14.381 -4.599 -9.121 1.00 72.69 90 ASP A O 1
ATOM 725 N N . PHE A 1 91 ? 12.356 -3.911 -8.429 1.00 73.31 91 PHE A N 1
ATOM 726 C CA . PHE A 1 91 ? 12.459 -2.563 -8.988 1.00 73.31 91 PHE A CA 1
ATOM 727 C C . PHE A 1 91 ? 13.662 -1.806 -8.406 1.00 73.31 91 PHE A C 1
ATOM 729 O O . PHE A 1 91 ? 14.461 -1.260 -9.164 1.00 73.31 91 PHE A O 1
ATOM 736 N N . GLU A 1 92 ? 13.863 -1.855 -7.083 1.00 72.69 92 GLU A N 1
ATOM 737 C CA . GLU A 1 92 ? 15.048 -1.292 -6.419 1.00 72.69 92 GLU A CA 1
ATOM 738 C C . GLU A 1 92 ? 16.344 -1.874 -7.008 1.00 72.69 92 GLU A C 1
ATOM 740 O O . GLU A 1 92 ? 17.281 -1.138 -7.327 1.00 72.69 92 GLU A O 1
ATOM 745 N N . LYS A 1 93 ? 16.424 -3.199 -7.179 1.00 72.50 93 LYS A N 1
ATOM 746 C CA . LYS A 1 93 ? 17.621 -3.840 -7.746 1.00 72.50 93 LYS A CA 1
ATOM 747 C C . LYS A 1 93 ? 17.902 -3.353 -9.162 1.00 72.50 93 LYS A C 1
ATOM 749 O O . LYS A 1 93 ? 19.072 -3.169 -9.486 1.00 72.50 93 LYS A O 1
ATOM 754 N N . ILE A 1 94 ? 16.870 -3.168 -9.980 1.00 70.12 94 ILE A N 1
ATOM 755 C CA . ILE A 1 94 ? 16.987 -2.682 -11.358 1.00 70.12 94 ILE A CA 1
ATOM 756 C C . ILE A 1 94 ? 17.496 -1.234 -11.374 1.00 70.12 94 ILE A C 1
ATOM 758 O O . ILE A 1 94 ? 18.403 -0.923 -12.141 1.00 70.12 94 ILE A O 1
ATOM 762 N N . THR A 1 95 ? 16.969 -0.362 -10.509 1.00 69.00 95 THR A N 1
ATOM 763 C CA . THR A 1 95 ? 17.323 1.067 -10.505 1.00 69.00 95 THR A CA 1
ATOM 764 C C . THR A 1 95 ? 18.671 1.359 -9.843 1.00 69.00 95 THR A C 1
ATOM 766 O O . THR A 1 95 ? 19.348 2.301 -10.240 1.00 69.00 95 THR A O 1
ATOM 769 N N . HIS A 1 96 ? 19.095 0.564 -8.852 1.00 66.12 96 HIS A N 1
ATOM 770 C CA . HIS A 1 96 ? 20.352 0.790 -8.118 1.00 66.12 96 HIS A CA 1
ATOM 771 C C . HIS A 1 96 ? 21.564 0.020 -8.668 1.00 66.12 96 HIS A C 1
ATOM 773 O O . HIS A 1 96 ? 22.707 0.311 -8.303 1.00 66.12 96 HIS A O 1
ATOM 779 N N . LYS A 1 97 ? 21.377 -0.979 -9.538 1.00 55.88 97 LYS A N 1
ATOM 780 C CA . LYS A 1 97 ? 22.503 -1.730 -10.109 1.00 55.88 97 LYS A CA 1
ATOM 781 C C . LYS A 1 97 ? 22.966 -1.132 -11.438 1.00 55.88 97 LYS A C 1
ATOM 783 O O . LYS A 1 97 ? 22.220 -1.103 -12.405 1.00 55.88 97 LYS A O 1
ATOM 788 N N . LYS A 1 98 ? 24.271 -0.839 -11.543 1.00 47.09 98 LYS A N 1
ATOM 789 C CA . LYS A 1 98 ? 25.016 -0.648 -12.812 1.00 47.09 98 LYS A CA 1
ATOM 790 C C . LYS A 1 98 ? 25.105 -1.943 -13.655 1.00 47.09 98 LYS A C 1
ATOM 792 O O . LYS A 1 98 ? 26.198 -2.358 -14.044 1.00 47.09 98 LYS A O 1
ATOM 797 N N . VAL A 1 99 ? 24.013 -2.685 -13.829 1.00 46.38 99 VAL A N 1
ATOM 798 C CA . VAL A 1 99 ? 24.076 -4.082 -14.272 1.00 46.38 99 VAL A CA 1
ATOM 799 C C . VAL A 1 99 ? 24.132 -4.231 -15.788 1.00 46.38 99 VAL A C 1
ATOM 801 O O . VAL A 1 99 ? 23.330 -3.684 -16.531 1.00 46.38 99 VAL A O 1
ATOM 804 N N . ARG A 1 100 ? 25.112 -5.043 -16.199 1.00 48.81 100 ARG A N 1
ATOM 805 C CA . ARG A 1 100 ? 25.289 -5.638 -17.526 1.00 48.81 100 ARG A CA 1
ATOM 806 C C . ARG A 1 100 ? 23.944 -6.106 -18.099 1.00 48.81 100 ARG A C 1
ATOM 808 O O . ARG A 1 100 ? 23.258 -6.917 -17.477 1.00 48.81 100 ARG A O 1
ATOM 815 N N . GLU A 1 101 ? 23.646 -5.620 -19.296 1.00 54.22 101 GLU A N 1
ATOM 816 C CA . GLU A 1 101 ? 22.365 -5.635 -20.022 1.00 54.22 101 GLU A CA 1
ATOM 817 C C . GLU A 1 101 ? 21.569 -6.955 -19.937 1.00 54.22 101 GLU A C 1
ATOM 819 O O . GLU A 1 101 ? 20.363 -6.933 -19.721 1.00 54.22 101 GLU A O 1
ATOM 824 N N . ALA A 1 102 ? 22.230 -8.117 -19.960 1.00 47.81 102 ALA A N 1
ATOM 825 C CA . ALA A 1 102 ? 21.557 -9.422 -19.983 1.00 47.81 102 ALA A CA 1
ATOM 826 C C . ALA A 1 102 ? 20.768 -9.802 -18.708 1.00 47.81 102 ALA A C 1
ATOM 828 O O . ALA A 1 102 ? 19.895 -10.665 -18.769 1.00 47.81 102 ALA A O 1
ATOM 829 N N . LYS A 1 103 ? 21.074 -9.220 -17.537 1.00 53.59 103 LYS A N 1
ATOM 830 C CA . LYS A 1 103 ? 20.362 -9.548 -16.280 1.00 53.59 103 LYS A CA 1
ATOM 831 C C . LYS A 1 103 ? 19.196 -8.591 -15.998 1.00 53.59 103 LYS A C 1
ATOM 833 O O . LYS A 1 103 ? 18.243 -8.990 -15.342 1.00 53.59 103 LYS A O 1
ATOM 838 N N . GLY A 1 104 ? 19.249 -7.371 -16.540 1.00 58.38 104 GLY A N 1
ATOM 839 C CA . GLY A 1 104 ? 18.198 -6.364 -16.368 1.00 58.38 104 GLY A CA 1
ATOM 840 C C . GLY A 1 104 ? 16.898 -6.713 -17.098 1.00 58.38 104 GLY A C 1
ATOM 841 O O . GLY A 1 104 ? 15.824 -6.522 -16.538 1.00 58.38 104 GLY A O 1
ATOM 842 N N . GLU A 1 105 ? 16.982 -7.291 -18.301 1.00 59.59 105 GLU A N 1
ATOM 843 C CA . GLU A 1 105 ? 15.798 -7.668 -19.094 1.00 59.59 105 GLU A CA 1
ATOM 844 C C . GLU A 1 105 ? 14.995 -8.820 -18.461 1.00 59.59 105 GLU A C 1
ATOM 846 O O . GLU A 1 105 ? 13.763 -8.784 -18.435 1.00 59.59 105 GLU A O 1
ATOM 851 N N . LEU A 1 106 ? 15.683 -9.820 -17.895 1.00 59.03 106 LEU A N 1
ATOM 852 C CA . LEU A 1 106 ? 15.041 -10.916 -17.158 1.00 59.03 106 LEU A CA 1
ATOM 853 C C . LEU A 1 106 ? 14.355 -10.414 -15.878 1.00 59.03 106 LEU A C 1
ATOM 855 O O . LEU A 1 106 ? 13.223 -10.815 -15.602 1.00 59.03 106 LEU A O 1
ATOM 859 N N . ASP A 1 107 ? 15.009 -9.5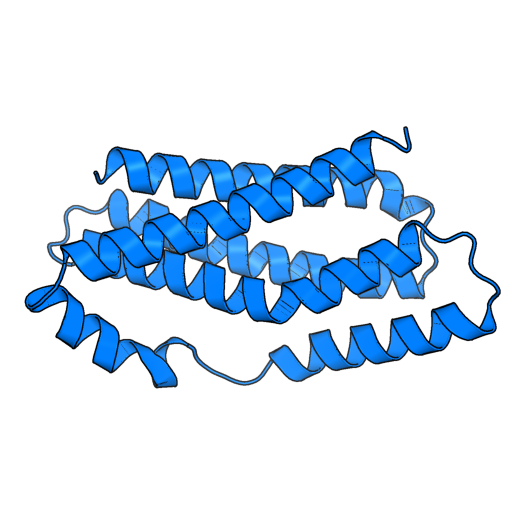13 -15.137 1.00 66.94 107 ASP A N 1
ATOM 860 C CA . ASP A 1 107 ? 14.450 -8.915 -13.918 1.00 66.94 107 ASP A CA 1
ATOM 861 C C . ASP A 1 107 ? 13.226 -8.024 -14.255 1.00 66.94 107 ASP A C 1
ATOM 863 O O . ASP A 1 107 ? 12.206 -8.080 -13.567 1.00 66.94 107 ASP A O 1
ATOM 867 N N . HIS A 1 108 ? 13.259 -7.282 -15.371 1.00 70.00 108 HIS A N 1
ATOM 868 C CA . HIS A 1 108 ? 12.121 -6.503 -15.885 1.00 70.00 108 HIS A CA 1
ATOM 869 C C . HIS A 1 108 ? 10.902 -7.371 -16.231 1.00 70.00 108 HIS A C 1
ATOM 871 O O . HIS A 1 108 ? 9.777 -7.047 -15.846 1.00 70.00 108 HIS A O 1
ATOM 877 N N . ALA A 1 109 ? 11.105 -8.468 -16.966 1.00 73.06 109 ALA A N 1
ATOM 878 C CA . ALA A 1 109 ? 10.015 -9.347 -17.387 1.00 73.06 109 ALA A CA 1
ATOM 879 C C . ALA A 1 109 ? 9.363 -10.065 -16.194 1.00 73.06 109 ALA A C 1
ATOM 881 O O . ALA A 1 109 ? 8.135 -10.196 -16.138 1.00 73.06 109 ALA A O 1
ATOM 882 N N . ALA A 1 110 ? 10.173 -10.493 -15.219 1.00 71.50 110 ALA A N 1
ATOM 883 C CA . ALA A 1 110 ? 9.684 -11.068 -13.970 1.00 71.50 110 ALA A CA 1
ATOM 884 C C . ALA A 1 110 ? 8.836 -10.055 -13.188 1.00 71.50 110 ALA A C 1
ATOM 886 O O . ALA A 1 110 ? 7.716 -10.377 -12.784 1.00 71.50 110 ALA A O 1
ATOM 887 N N . LEU A 1 111 ? 9.320 -8.817 -13.065 1.00 73.56 111 LEU A N 1
ATOM 888 C CA . LEU A 1 111 ? 8.613 -7.733 -12.392 1.00 73.56 111 LEU A CA 1
ATOM 889 C C . LEU A 1 111 ? 7.279 -7.396 -13.075 1.00 73.56 111 LEU A C 1
ATOM 891 O O . LEU A 1 111 ? 6.236 -7.336 -12.424 1.00 73.56 111 LEU A O 1
ATOM 895 N N . GLN A 1 112 ? 7.283 -7.242 -14.399 1.00 75.00 112 GLN A N 1
ATOM 896 C CA . GLN A 1 112 ? 6.072 -6.964 -15.170 1.00 75.00 112 GLN A CA 1
ATOM 897 C C . GLN A 1 112 ? 5.031 -8.081 -15.015 1.00 75.00 112 GLN A C 1
ATOM 899 O O . GLN A 1 112 ? 3.840 -7.810 -14.854 1.00 75.00 112 GLN A O 1
ATOM 904 N N . SER A 1 113 ? 5.476 -9.341 -15.051 1.00 74.25 113 SER A N 1
ATOM 905 C CA . SER A 1 113 ? 4.620 -10.511 -14.843 1.00 74.25 113 SER A CA 1
ATOM 906 C C . SER A 1 113 ? 4.021 -10.524 -13.436 1.00 74.25 113 SER A C 1
ATOM 908 O O . SER A 1 113 ? 2.818 -10.742 -13.275 1.00 74.25 113 SER A O 1
ATOM 910 N N . HIS A 1 114 ? 4.831 -10.218 -12.418 1.00 72.38 114 HIS A N 1
ATOM 911 C CA . HIS A 1 114 ? 4.380 -10.173 -11.031 1.00 72.38 114 HIS A CA 1
ATOM 912 C C . HIS A 1 114 ? 3.319 -9.078 -10.816 1.00 72.38 114 HIS A C 1
ATOM 914 O O . HIS A 1 114 ? 2.239 -9.362 -10.294 1.00 72.38 114 HIS A O 1
ATOM 920 N N . LEU A 1 115 ? 3.557 -7.864 -11.328 1.00 71.31 115 LEU A N 1
ATOM 921 C CA . LEU A 1 115 ? 2.609 -6.742 -11.259 1.00 71.31 115 LEU A CA 1
ATOM 922 C C . LEU A 1 115 ? 1.303 -7.004 -12.033 1.00 71.31 115 LEU A C 1
ATOM 924 O O . LEU A 1 115 ? 0.226 -6.573 -11.600 1.00 71.31 115 LEU A O 1
ATOM 928 N N . ALA A 1 116 ? 1.381 -7.719 -13.161 1.00 71.00 116 ALA A N 1
ATOM 929 C CA . ALA A 1 116 ? 0.225 -8.086 -13.979 1.00 71.00 116 ALA A CA 1
ATOM 930 C C . ALA A 1 116 ? -0.630 -9.193 -13.338 1.00 71.00 116 ALA A C 1
ATOM 932 O O . ALA A 1 116 ? -1.859 -9.105 -13.353 1.00 71.00 116 ALA A O 1
ATOM 933 N N . LYS A 1 117 ? 0.003 -10.210 -12.735 1.00 64.44 117 LYS A N 1
ATOM 934 C CA . LYS A 1 117 ? -0.681 -11.333 -12.067 1.00 64.44 117 LYS A CA 1
ATOM 935 C C . LYS A 1 117 ? -1.492 -10.889 -10.844 1.00 64.44 117 LYS A C 1
ATOM 937 O O . LYS A 1 117 ? -2.447 -11.556 -10.463 1.00 64.44 117 LYS A O 1
ATOM 942 N N . MET A 1 118 ? -1.160 -9.739 -10.265 1.00 62.91 118 MET A N 1
ATOM 943 C CA . MET A 1 118 ? -1.815 -9.211 -9.070 1.00 62.91 118 MET A CA 1
ATOM 944 C C . MET A 1 118 ? -3.215 -8.600 -9.307 1.00 62.91 118 MET A C 1
ATOM 946 O O . MET A 1 118 ? -3.832 -8.109 -8.367 1.00 62.91 118 MET A O 1
ATOM 950 N N . ASN A 1 119 ? -3.736 -8.626 -10.541 1.00 53.19 119 ASN A N 1
ATOM 951 C CA . ASN A 1 119 ? -5.080 -8.130 -10.881 1.00 53.19 119 ASN A CA 1
ATOM 952 C C . ASN A 1 119 ? -6.245 -9.060 -10.488 1.00 53.19 119 ASN A C 1
ATOM 954 O O . ASN A 1 119 ? -7.390 -8.719 -10.765 1.00 53.19 119 ASN A O 1
ATOM 958 N N . VAL A 1 120 ? -5.988 -10.213 -9.866 1.00 49.47 120 VAL A N 1
ATOM 959 C CA . VAL A 1 120 ? -7.030 -11.214 -9.584 1.00 49.47 120 VAL A CA 1
ATOM 960 C C . VAL A 1 120 ? -7.350 -11.267 -8.081 1.00 49.47 120 VAL A C 1
ATOM 962 O O . VAL A 1 120 ? -6.605 -11.850 -7.300 1.00 49.47 120 VAL A O 1
ATOM 965 N N . GLU A 1 121 ? -8.452 -10.597 -7.734 1.00 55.31 121 GLU A N 1
ATOM 966 C CA . GLU A 1 121 ? -9.436 -10.876 -6.665 1.00 55.31 121 GLU A CA 1
ATOM 967 C C . GLU A 1 121 ? -9.039 -10.865 -5.161 1.00 55.31 121 GLU A C 1
ATOM 969 O O . GLU A 1 121 ? -8.233 -11.638 -4.641 1.00 55.31 121 GLU A O 1
ATOM 974 N N . ASP A 1 122 ? -9.679 -9.902 -4.477 1.00 60.69 122 ASP A N 1
ATOM 975 C CA . ASP A 1 122 ? -10.513 -9.954 -3.266 1.00 60.69 122 ASP A CA 1
ATOM 976 C C . ASP A 1 122 ? -9.999 -10.576 -1.957 1.00 60.69 122 ASP A C 1
ATOM 978 O O . ASP A 1 122 ? -10.435 -11.620 -1.469 1.00 60.69 122 ASP A O 1
ATOM 982 N N . PHE A 1 123 ? -9.209 -9.761 -1.249 1.00 55.06 123 PHE A N 1
ATOM 983 C CA . PHE A 1 123 ? -9.025 -9.850 0.207 1.00 55.06 123 PHE A CA 1
ATOM 984 C C . PHE A 1 123 ? -10.361 -9.988 0.970 1.00 55.06 123 PHE A C 1
ATOM 986 O O . PHE A 1 123 ? -10.457 -10.770 1.921 1.00 55.06 123 PHE A O 1
ATOM 993 N N . MET A 1 124 ? -11.397 -9.250 0.548 1.00 55.53 124 MET A N 1
ATOM 994 C CA . MET A 1 124 ? -12.721 -9.282 1.181 1.00 55.53 124 MET A CA 1
ATOM 995 C C . MET A 1 124 ? -13.442 -10.620 0.991 1.00 55.53 124 MET A C 1
ATOM 997 O O . MET A 1 124 ? -14.089 -11.086 1.928 1.00 55.53 124 MET A O 1
ATOM 1001 N N . GLU A 1 125 ? -13.284 -11.268 -0.162 1.00 53.62 125 GLU A N 1
ATOM 1002 C CA . GLU A 1 125 ? -13.943 -12.540 -0.468 1.00 53.62 125 GLU A CA 1
ATOM 1003 C C . GLU A 1 125 ? -13.271 -13.714 0.269 1.00 53.62 125 GLU A C 1
ATOM 1005 O O . GLU A 1 125 ? -13.957 -14.585 0.804 1.00 53.62 125 GLU A O 1
ATOM 1010 N N . ALA A 1 126 ? -11.939 -13.686 0.423 1.00 57.62 126 ALA A N 1
ATOM 1011 C CA . ALA A 1 126 ? -11.193 -14.754 1.098 1.00 57.62 126 ALA A CA 1
ATOM 1012 C C . ALA A 1 126 ? -11.129 -14.632 2.636 1.00 57.62 126 ALA A C 1
ATOM 1014 O O . ALA A 1 126 ? -11.070 -15.650 3.329 1.00 57.62 126 ALA A O 1
ATOM 1015 N N . LYS A 1 127 ? -11.090 -13.412 3.199 1.00 60.72 127 LYS A N 1
ATOM 1016 C CA . LYS A 1 127 ? -10.841 -13.192 4.645 1.00 60.72 127 LYS A CA 1
ATOM 1017 C C . LYS A 1 127 ? -11.857 -12.295 5.354 1.00 60.72 127 LYS A C 1
ATOM 1019 O O . LYS A 1 127 ? -11.866 -12.268 6.589 1.00 60.72 127 LYS A O 1
ATOM 1024 N N . GLY A 1 128 ? -12.731 -11.595 4.628 1.00 57.84 128 GLY A N 1
ATOM 1025 C CA . GLY A 1 128 ? -13.675 -10.637 5.217 1.00 57.84 128 GLY A CA 1
ATOM 1026 C C . GLY A 1 128 ? -14.600 -11.275 6.257 1.00 57.84 128 GLY A C 1
ATOM 1027 O O . GLY A 1 128 ? -14.715 -10.779 7.379 1.00 57.84 128 GLY A O 1
ATOM 1028 N N . ASN A 1 129 ? -15.171 -12.441 5.940 1.00 60.53 129 ASN A N 1
ATOM 1029 C CA . ASN A 1 129 ? -16.120 -13.130 6.822 1.00 60.53 129 ASN A CA 1
ATOM 1030 C C . ASN A 1 129 ? -15.492 -13.615 8.141 1.00 60.53 129 ASN A C 1
ATOM 1032 O O . ASN A 1 129 ? -16.117 -13.491 9.195 1.00 60.53 129 ASN A O 1
ATOM 1036 N N . SER A 1 130 ? -14.246 -14.108 8.121 1.00 62.12 130 SER A N 1
ATOM 1037 C CA . SER A 1 130 ? -13.555 -14.517 9.353 1.00 62.12 130 SER A CA 1
ATOM 1038 C C . SER A 1 130 ? -13.180 -13.324 10.231 1.00 62.12 130 SER A C 1
ATOM 1040 O O . SER A 1 130 ? -13.249 -13.422 11.451 1.00 62.12 130 SER A O 1
ATOM 1042 N N . ILE A 1 131 ? -12.829 -12.177 9.636 1.00 63.09 131 ILE A N 1
ATOM 1043 C CA . ILE A 1 131 ? -12.434 -10.979 10.392 1.00 63.09 131 ILE A CA 1
ATOM 1044 C C . ILE A 1 131 ? -13.652 -10.323 11.059 1.00 63.09 131 ILE A C 1
ATOM 1046 O O . ILE A 1 131 ? -13.565 -9.889 12.207 1.00 63.09 131 ILE A O 1
ATOM 1050 N N . VAL A 1 132 ? -14.809 -10.300 10.387 1.00 65.88 132 VAL A N 1
ATOM 1051 C CA . VAL A 1 132 ? -16.069 -9.806 10.975 1.00 65.88 132 VAL A CA 1
ATOM 1052 C C . VAL A 1 132 ? -16.498 -10.668 12.168 1.00 65.88 132 VAL A C 1
ATOM 1054 O O . VAL A 1 132 ? -16.913 -10.132 13.199 1.00 65.88 132 VAL A O 1
ATOM 1057 N N . HIS A 1 133 ? -16.359 -11.992 12.057 1.00 61.84 133 HIS A N 1
ATOM 1058 C CA . HIS A 1 133 ? -16.625 -12.921 13.156 1.00 61.84 133 HIS A CA 1
ATOM 1059 C C . HIS A 1 133 ? -15.634 -12.728 14.322 1.00 61.84 133 HIS A C 1
ATOM 1061 O O . HIS A 1 133 ? -16.047 -12.609 15.479 1.00 61.84 133 HIS A O 1
ATOM 1067 N N . ASP A 1 134 ? -14.339 -12.600 14.022 1.00 60.78 134 ASP A N 1
ATOM 1068 C CA . ASP A 1 134 ? -13.281 -12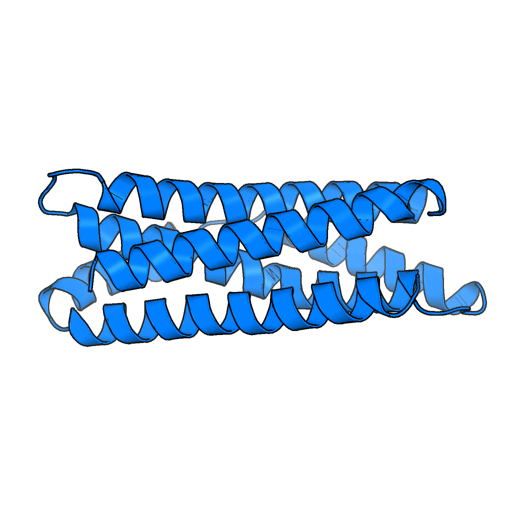.422 15.020 1.00 60.78 134 ASP A CA 1
ATOM 1069 C C . ASP A 1 134 ? -13.335 -11.059 15.726 1.00 60.78 134 ASP A C 1
ATOM 1071 O O . ASP A 1 134 ? -12.885 -10.951 16.863 1.00 60.78 134 ASP A O 1
ATOM 1075 N N . PHE A 1 135 ? -13.913 -10.014 15.127 1.00 63.69 135 PHE A N 1
ATOM 1076 C CA . PHE A 1 135 ? -13.985 -8.691 15.761 1.00 63.69 135 PHE A CA 1
ATOM 1077 C C . PHE A 1 135 ? -14.892 -8.656 16.984 1.00 63.69 135 PHE A C 1
ATOM 1079 O O . PHE A 1 135 ? -14.524 -8.069 18.002 1.00 63.69 135 PHE A O 1
ATOM 1086 N N . LYS A 1 136 ? -16.033 -9.349 16.931 1.00 59.44 136 LYS A N 1
ATOM 1087 C CA . LYS A 1 136 ? -16.948 -9.435 18.079 1.00 59.44 136 LYS A CA 1
ATOM 1088 C C . LYS A 1 136 ? -16.375 -10.268 19.230 1.00 59.44 136 LYS A C 1
ATOM 1090 O O . LYS A 1 136 ? -16.739 -10.040 20.378 1.00 59.44 136 LYS A O 1
ATOM 1095 N N . VAL A 1 137 ? -15.478 -11.210 18.933 1.00 62.91 137 VAL A N 1
ATOM 1096 C CA . VAL A 1 137 ? -14.913 -12.163 19.907 1.00 62.91 137 VAL A CA 1
ATOM 1097 C C . VAL A 1 137 ? -13.502 -11.765 20.366 1.00 62.91 137 VAL A C 1
ATOM 1099 O O . VAL A 1 137 ? -13.043 -12.169 21.431 1.00 62.91 137 VAL A O 1
ATOM 1102 N N . SER A 1 138 ? -12.766 -10.990 19.572 1.00 68.75 138 SER A N 1
ATOM 1103 C CA . SER A 1 138 ? -11.328 -10.750 19.740 1.00 68.75 138 SER A CA 1
ATOM 1104 C C . SER A 1 138 ? -10.890 -9.398 19.165 1.00 68.75 138 SER A C 1
ATOM 1106 O O . SER A 1 138 ? -9.855 -9.300 18.507 1.00 68.75 138 SER A O 1
ATOM 1108 N N . GLN A 1 139 ? -11.632 -8.329 19.468 1.00 72.69 139 GLN A N 1
ATOM 1109 C CA . GLN A 1 139 ? -11.303 -6.943 19.099 1.00 72.69 139 GLN A CA 1
ATOM 1110 C C . GLN A 1 139 ? -9.808 -6.608 19.291 1.00 72.69 139 GLN A C 1
ATOM 1112 O O . GLN A 1 139 ? -9.140 -6.151 18.367 1.00 72.69 139 GLN A O 1
ATOM 1117 N N . LYS A 1 140 ? -9.246 -6.955 20.456 1.00 76.62 140 LYS A N 1
ATOM 1118 C CA . LYS A 1 140 ? -7.833 -6.716 20.794 1.00 76.62 140 LYS A CA 1
ATOM 1119 C C . LYS A 1 140 ? -6.843 -7.448 19.875 1.00 76.62 140 LYS A C 1
ATOM 1121 O O . LYS A 1 140 ? -5.743 -6.961 19.630 1.00 76.62 140 LYS A O 1
ATOM 1126 N N . LYS A 1 141 ? -7.214 -8.625 19.357 1.00 77.81 141 LYS A N 1
ATOM 1127 C CA . LYS A 1 141 ? -6.398 -9.393 18.402 1.00 77.81 141 LYS A CA 1
ATOM 1128 C C . LYS A 1 141 ? -6.336 -8.668 17.060 1.00 77.81 141 LYS A C 1
ATOM 1130 O O . LYS A 1 141 ? -5.245 -8.489 16.534 1.00 77.81 141 LYS A O 1
ATOM 1135 N N . ILE A 1 142 ? -7.478 -8.205 16.550 1.00 78.94 142 ILE A N 1
ATOM 1136 C CA . ILE A 1 142 ? -7.545 -7.456 15.285 1.00 78.94 142 ILE A CA 1
ATOM 1137 C C . ILE A 1 142 ? -6.809 -6.125 15.400 1.00 78.94 142 ILE A C 1
ATOM 1139 O O . ILE A 1 142 ? -6.063 -5.762 14.492 1.00 78.94 142 ILE A O 1
ATOM 1143 N N . GLU A 1 143 ? -6.956 -5.433 16.528 1.00 81.12 143 GLU A N 1
ATOM 1144 C CA . GLU A 1 143 ? -6.204 -4.212 16.813 1.00 81.12 143 GLU A CA 1
ATOM 1145 C C . GLU A 1 143 ? -4.693 -4.471 16.749 1.00 81.12 143 GLU A C 1
ATOM 1147 O O . GLU A 1 143 ? -3.993 -3.811 15.981 1.00 81.12 143 GLU A O 1
ATOM 1152 N N . ASN A 1 144 ? -4.196 -5.486 17.462 1.00 82.62 144 ASN A N 1
ATOM 1153 C CA . ASN A 1 144 ? -2.776 -5.843 17.449 1.00 82.62 144 ASN A CA 1
ATOM 1154 C C . ASN A 1 144 ? -2.279 -6.243 16.053 1.00 82.62 144 ASN A C 1
ATOM 1156 O O . ASN A 1 144 ? -1.221 -5.783 15.627 1.00 82.62 144 ASN A O 1
ATOM 1160 N N . THR A 1 145 ? -3.034 -7.069 15.325 1.00 81.75 145 THR A N 1
ATOM 1161 C CA . THR A 1 145 ? -2.673 -7.491 13.964 1.00 81.75 145 THR A CA 1
ATOM 1162 C C . THR A 1 145 ? -2.641 -6.309 12.999 1.00 81.75 145 THR A C 1
ATOM 1164 O O . THR A 1 145 ? -1.718 -6.207 12.192 1.00 81.75 145 THR A O 1
ATOM 1167 N N . THR A 1 146 ? -3.596 -5.385 13.105 1.00 83.50 146 THR A N 1
ATOM 1168 C CA . THR A 1 146 ? -3.620 -4.174 12.273 1.00 83.50 146 THR A CA 1
ATOM 1169 C C . THR A 1 146 ? -2.426 -3.278 12.581 1.00 83.50 146 THR A C 1
ATOM 1171 O O . THR A 1 146 ? -1.758 -2.805 11.667 1.00 83.50 146 THR A O 1
ATOM 1174 N N . MET A 1 147 ? -2.118 -3.069 13.864 1.00 85.50 147 MET A N 1
ATOM 1175 C CA . MET A 1 147 ? -0.982 -2.241 14.277 1.00 85.50 147 MET A CA 1
ATOM 1176 C C . MET A 1 147 ? 0.357 -2.838 13.835 1.00 85.50 147 MET A C 1
ATOM 1178 O O . MET A 1 147 ? 1.226 -2.093 13.387 1.00 85.50 147 MET A O 1
ATOM 1182 N N . ALA A 1 148 ? 0.514 -4.163 13.913 1.00 84.94 148 ALA A N 1
ATOM 1183 C CA . ALA A 1 148 ? 1.686 -4.857 13.381 1.00 84.94 148 ALA A CA 1
ATOM 1184 C C . ALA A 1 148 ? 1.802 -4.672 11.860 1.00 84.94 148 ALA A C 1
ATOM 1186 O O . ALA A 1 148 ? 2.846 -4.259 11.375 1.00 84.94 148 ALA A O 1
ATOM 1187 N N . SER A 1 149 ? 0.698 -4.854 11.133 1.00 82.88 149 SER A N 1
ATOM 1188 C CA . SER A 1 149 ? 0.645 -4.689 9.674 1.00 82.88 149 SER A CA 1
ATOM 1189 C C . SER A 1 149 ? 1.036 -3.271 9.226 1.00 82.88 149 SER A C 1
ATOM 1191 O O . SER A 1 149 ? 1.827 -3.091 8.303 1.00 82.88 149 SER A O 1
ATOM 1193 N N . LEU A 1 150 ? 0.517 -2.243 9.907 1.00 83.94 150 LEU A N 1
ATOM 1194 C CA . LEU A 1 150 ? 0.869 -0.848 9.622 1.00 83.94 150 LEU A CA 1
ATOM 1195 C C . LEU A 1 150 ? 2.332 -0.547 9.961 1.00 83.94 150 LEU A C 1
ATOM 1197 O O . LEU A 1 150 ? 3.000 0.170 9.220 1.00 83.94 150 LEU A O 1
ATOM 1201 N N . LYS A 1 151 ? 2.843 -1.110 11.061 1.00 87.19 151 LYS A N 1
ATOM 1202 C CA . LYS A 1 151 ? 4.253 -0.976 11.432 1.00 87.19 151 LYS A CA 1
ATOM 1203 C C . LYS A 1 151 ? 5.174 -1.629 10.397 1.00 87.19 151 LYS A C 1
ATOM 1205 O O . LYS A 1 151 ? 6.185 -1.033 10.044 1.00 87.19 151 LYS A O 1
ATOM 1210 N N . ASP A 1 152 ? 4.817 -2.804 9.889 1.00 85.50 152 ASP A N 1
ATOM 1211 C CA . ASP A 1 152 ? 5.596 -3.501 8.864 1.00 85.50 152 ASP A CA 1
ATOM 1212 C C . ASP A 1 152 ? 5.677 -2.675 7.569 1.00 85.50 152 ASP A C 1
ATOM 1214 O O . ASP A 1 152 ? 6.760 -2.529 6.995 1.00 85.50 152 ASP A O 1
ATOM 1218 N N . MET A 1 153 ? 4.565 -2.051 7.152 1.00 83.88 153 MET A N 1
ATOM 1219 C CA . MET A 1 153 ? 4.549 -1.100 6.029 1.00 83.88 153 MET A CA 1
ATOM 1220 C C . MET A 1 153 ? 5.437 0.119 6.297 1.00 83.88 153 MET A C 1
ATOM 1222 O O . MET A 1 153 ? 6.269 0.472 5.462 1.00 83.88 153 MET A O 1
ATOM 1226 N N . GLU A 1 154 ? 5.281 0.761 7.458 1.00 84.94 154 GLU A N 1
ATOM 1227 C CA . GLU A 1 154 ? 6.067 1.931 7.867 1.00 84.94 154 GLU A CA 1
ATOM 1228 C C . GLU A 1 154 ? 7.573 1.639 7.838 1.00 84.94 154 GLU A C 1
ATOM 1230 O O . GLU A 1 154 ? 8.351 2.403 7.252 1.00 84.94 154 G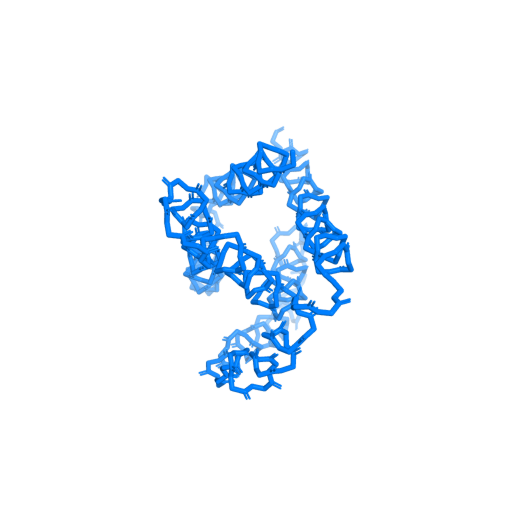LU A O 1
ATOM 1235 N N . ASP A 1 155 ? 7.984 0.529 8.454 1.00 86.25 155 ASP A N 1
ATOM 1236 C CA . ASP A 1 155 ? 9.380 0.115 8.547 1.00 86.25 155 ASP A CA 1
ATOM 1237 C C . ASP A 1 155 ? 9.949 -0.182 7.149 1.00 86.25 155 ASP A C 1
ATOM 1239 O O . ASP A 1 155 ? 11.098 0.171 6.860 1.00 86.25 155 ASP A O 1
ATOM 1243 N N . TYR A 1 156 ? 9.152 -0.773 6.254 1.00 84.44 156 TYR A N 1
ATOM 1244 C CA . TYR A 1 156 ? 9.552 -1.021 4.872 1.00 84.44 156 TYR A CA 1
ATOM 1245 C C . TYR A 1 156 ? 9.719 0.278 4.069 1.00 84.44 156 TYR A C 1
ATOM 1247 O O . TYR A 1 156 ? 10.804 0.541 3.541 1.00 84.44 156 TYR A O 1
ATOM 1255 N N . PHE A 1 157 ? 8.696 1.137 4.012 1.00 81.25 157 PHE A N 1
ATOM 1256 C CA . PHE A 1 157 ? 8.776 2.381 3.237 1.00 81.25 157 PHE A CA 1
ATOM 1257 C C . PHE A 1 157 ? 9.866 3.311 3.767 1.00 81.25 157 PHE A C 1
ATOM 1259 O O . PHE A 1 157 ? 10.560 3.963 2.990 1.00 81.25 157 PHE A O 1
ATOM 1266 N N . SER A 1 158 ? 10.098 3.315 5.082 1.00 83.44 158 SER A N 1
ATOM 1267 C CA . SER A 1 158 ? 11.212 4.047 5.686 1.00 83.44 158 SER A CA 1
ATOM 1268 C C . SER A 1 158 ? 12.578 3.520 5.237 1.00 83.44 158 SER A C 1
ATOM 1270 O O . SER A 1 158 ? 13.504 4.311 5.039 1.00 83.44 158 SER A O 1
ATOM 1272 N N . LYS A 1 159 ? 12.737 2.199 5.068 1.00 85.25 159 LYS A N 1
ATOM 1273 C CA . LYS A 1 159 ? 13.973 1.612 4.523 1.00 85.25 159 LYS A CA 1
ATOM 1274 C C . LYS A 1 159 ? 14.185 2.042 3.076 1.00 85.25 159 LYS A C 1
ATOM 1276 O O . LYS A 1 159 ? 15.282 2.494 2.756 1.00 85.25 159 LYS A O 1
ATOM 1281 N N . ILE A 1 160 ? 13.151 1.969 2.239 1.00 78.25 160 ILE A N 1
ATOM 1282 C CA . ILE A 1 160 ? 13.237 2.400 0.837 1.00 78.25 160 ILE A CA 1
ATOM 1283 C C . ILE A 1 160 ? 13.565 3.886 0.734 1.00 78.25 160 ILE A C 1
ATOM 1285 O O . ILE A 1 160 ? 14.530 4.261 0.071 1.00 78.25 160 ILE A O 1
ATOM 1289 N N . ALA A 1 161 ? 12.831 4.733 1.454 1.00 79.12 161 ALA A N 1
ATOM 1290 C CA . ALA A 1 161 ? 13.038 6.175 1.437 1.00 79.12 161 ALA A CA 1
ATOM 1291 C C . ALA A 1 161 ? 14.483 6.560 1.797 1.00 79.12 161 ALA A C 1
ATOM 1293 O O . ALA A 1 161 ? 15.031 7.486 1.202 1.00 79.12 161 ALA A O 1
ATOM 1294 N N . LYS A 1 162 ? 15.113 5.851 2.747 1.00 81.00 162 LYS A N 1
ATOM 1295 C CA . LYS A 1 162 ? 16.521 6.062 3.127 1.00 81.00 162 LYS A CA 1
ATOM 1296 C C . LYS A 1 162 ? 17.506 5.642 2.038 1.00 81.00 162 LYS A C 1
ATOM 1298 O O . LYS A 1 162 ? 18.530 6.299 1.883 1.00 81.00 162 LYS A O 1
ATOM 1303 N N . LYS A 1 163 ? 17.227 4.558 1.309 1.00 73.81 163 LYS A N 1
ATOM 1304 C CA . LYS A 1 163 ? 18.092 4.082 0.220 1.00 73.81 163 LYS A CA 1
ATOM 1305 C C . LYS A 1 163 ? 18.080 5.051 -0.960 1.00 73.81 163 LYS A C 1
ATOM 1307 O O . LYS A 1 163 ? 19.143 5.463 -1.406 1.00 73.81 163 LYS A O 1
ATOM 1312 N N . PHE A 1 164 ? 16.903 5.527 -1.364 1.00 67.56 164 PHE A N 1
ATOM 1313 C CA . PHE A 1 164 ? 16.791 6.522 -2.435 1.00 67.56 164 PHE A CA 1
ATOM 1314 C C . PHE A 1 164 ? 17.376 7.898 -2.060 1.00 67.56 164 PHE A C 1
ATOM 1316 O O . PHE A 1 164 ? 17.808 8.625 -2.952 1.00 67.56 164 PHE A O 1
ATOM 1323 N N . SER A 1 165 ? 17.471 8.233 -0.765 1.00 66.50 165 SER A N 1
ATOM 1324 C CA . SER A 1 165 ? 18.150 9.446 -0.268 1.00 66.50 165 SER A CA 1
ATOM 1325 C C . SER A 1 165 ? 19.670 9.336 -0.111 1.00 66.50 165 SER A C 1
ATOM 1327 O O . SER A 1 165 ? 20.314 10.348 0.130 1.00 66.50 165 SER A O 1
ATOM 1329 N N . ARG A 1 166 ? 20.258 8.135 -0.168 1.00 56.47 166 ARG A N 1
ATOM 1330 C CA . ARG A 1 166 ? 21.719 7.959 -0.064 1.00 56.47 166 ARG A 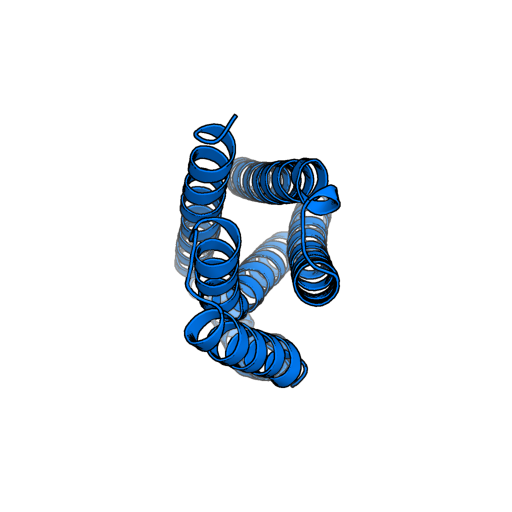CA 1
ATOM 1331 C C . ARG A 1 166 ? 22.450 8.127 -1.397 1.00 56.47 166 ARG A C 1
ATOM 1333 O O . ARG A 1 166 ? 23.658 8.326 -1.383 1.00 56.47 166 ARG A O 1
ATOM 1340 N N . ASP A 1 167 ? 21.710 8.081 -2.499 1.00 48.38 167 ASP A N 1
ATOM 1341 C CA . ASP A 1 167 ? 22.214 8.223 -3.868 1.00 48.38 167 ASP A CA 1
ATOM 1342 C C . ASP A 1 167 ? 21.903 9.619 -4.447 1.00 48.38 167 ASP A C 1
ATOM 1344 O O . ASP A 1 167 ? 21.481 9.733 -5.597 1.00 48.38 167 ASP A O 1
ATOM 1348 N N . SER A 1 168 ? 22.007 10.667 -3.626 1.00 42.03 168 SER A N 1
ATOM 1349 C CA . SER A 1 168 ? 21.868 12.086 -3.997 1.00 42.03 168 SER A CA 1
ATOM 1350 C C . SER A 1 168 ? 22.952 12.905 -3.316 1.00 42.03 168 SER A C 1
ATOM 1352 O O . SER A 1 168 ? 23.134 12.667 -2.098 1.00 42.03 168 SER A O 1
#

pLDDT: mean 76.5, std 11.79, range [42.03, 91.69]

Foldseek 3Di:
DLVLLLVLLVLLLVLLVLLLVLCVVVLVVDDPLLVVLNVLVNVLSVVLNVLSVQLNVLSVDPDPCSNVSNLLSLVVSLVSCVLCVVLVVLSCCLVPDPDDPPVNVVSSVVSVVSSVVSPDDDPCVPCVVVSVVCCVVPVVVSVVVSSVSSVVSSVSSVVSSVVSVVVD